Protein AF-A0A3M6JUS8-F1 (afdb_monomer_lite)

Structure (mmCIF, N/CA/C/O backbone):
data_AF-A0A3M6JUS8-F1
#
_entry.id   AF-A0A3M6JUS8-F1
#
loop_
_atom_site.group_PDB
_atom_site.id
_atom_site.type_symbol
_atom_site.label_atom_id
_atom_site.label_alt_id
_atom_site.label_comp_id
_atom_site.label_asym_id
_atom_site.label_entity_id
_atom_site.label_seq_id
_atom_site.pdbx_PDB_ins_code
_atom_site.Cartn_x
_atom_site.Cartn_y
_atom_site.Cartn_z
_atom_site.occupancy
_atom_site.B_iso_or_equiv
_atom_site.auth_seq_id
_atom_site.auth_comp_id
_atom_site.auth_asym_id
_atom_site.auth_atom_id
_atom_site.pdbx_PDB_model_num
ATOM 1 N N . ASP A 1 1 ? -16.866 0.959 0.974 1.00 76.06 1 ASP A N 1
ATOM 2 C CA . ASP A 1 1 ? -15.852 1.893 0.442 1.00 76.06 1 ASP A CA 1
ATOM 3 C C . ASP A 1 1 ? -14.559 1.161 0.132 1.00 76.06 1 ASP A C 1
ATOM 5 O O . ASP A 1 1 ? -14.054 0.447 0.988 1.00 76.06 1 ASP A O 1
ATOM 9 N N . MET A 1 2 ? -14.068 1.270 -1.104 1.00 81.38 2 MET A N 1
ATOM 10 C CA . MET A 1 2 ? -12.852 0.606 -1.595 1.00 81.38 2 MET A CA 1
ATOM 11 C C . MET A 1 2 ? -12.057 1.604 -2.440 1.00 81.38 2 MET A C 1
ATOM 13 O O . MET A 1 2 ? -12.649 2.363 -3.206 1.00 81.38 2 MET A O 1
ATOM 17 N N . ILE A 1 3 ? -10.731 1.608 -2.310 1.00 79.69 3 ILE A N 1
ATOM 18 C CA . ILE A 1 3 ? -9.853 2.503 -3.073 1.00 79.69 3 ILE A CA 1
ATOM 19 C C . ILE A 1 3 ? -9.437 1.793 -4.358 1.00 79.69 3 ILE A C 1
ATOM 21 O O . ILE A 1 3 ? -8.894 0.694 -4.299 1.00 79.69 3 ILE A O 1
ATOM 25 N N . VAL A 1 4 ? -9.657 2.420 -5.516 1.00 80.69 4 VAL A N 1
ATOM 26 C CA . VAL A 1 4 ? -9.206 1.894 -6.813 1.00 80.69 4 VAL A CA 1
ATOM 27 C C . VAL A 1 4 ? -8.111 2.797 -7.370 1.00 80.69 4 VAL A C 1
ATOM 29 O O . VAL A 1 4 ? -8.339 3.985 -7.587 1.00 80.69 4 VAL A O 1
ATOM 32 N N . MET A 1 5 ? -6.920 2.243 -7.605 1.00 78.56 5 MET A N 1
ATOM 33 C CA . MET A 1 5 ? -5.784 2.965 -8.189 1.00 78.56 5 MET A CA 1
ATOM 34 C C . MET A 1 5 ? -5.418 2.387 -9.558 1.00 78.56 5 MET A C 1
ATOM 36 O O . MET A 1 5 ? -5.197 1.186 -9.690 1.00 78.56 5 MET A O 1
ATOM 40 N N . GLY A 1 6 ? -5.335 3.246 -10.576 1.00 69.50 6 GLY A N 1
ATOM 41 C CA . GLY A 1 6 ? -4.918 2.869 -11.928 1.00 69.50 6 GLY A CA 1
ATOM 42 C C . GLY A 1 6 ? -3.410 3.005 -12.132 1.00 69.50 6 GLY A C 1
ATOM 43 O O . GLY A 1 6 ? -2.828 4.028 -11.780 1.00 69.50 6 GLY A O 1
ATOM 44 N N . SER A 1 7 ? -2.772 2.016 -12.760 1.00 65.38 7 SER A N 1
ATOM 45 C CA . SER A 1 7 ? -1.319 2.006 -13.008 1.00 65.38 7 SER A CA 1
ATOM 46 C C . SER A 1 7 ? -0.872 2.769 -14.268 1.00 65.38 7 SER A C 1
ATOM 48 O O . SER A 1 7 ? 0.198 2.498 -14.816 1.00 65.38 7 SER A O 1
ATOM 50 N N . ARG A 1 8 ? -1.666 3.730 -14.767 1.00 60.44 8 ARG A N 1
ATOM 51 C CA . ARG A 1 8 ? -1.391 4.434 -16.036 1.00 60.44 8 ARG A CA 1
ATOM 52 C C . ARG A 1 8 ? -0.226 5.427 -15.923 1.00 60.44 8 ARG A C 1
ATOM 54 O O . ARG A 1 8 ? -0.416 6.638 -15.910 1.00 60.44 8 ARG A O 1
ATOM 61 N N . GLY A 1 9 ? 0.994 4.901 -15.907 1.00 56.25 9 GLY A N 1
ATOM 62 C CA . GLY A 1 9 ? 2.242 5.627 -16.103 1.00 56.25 9 GLY A CA 1
ATOM 63 C C . GLY A 1 9 ? 2.866 5.225 -17.434 1.00 56.25 9 GLY A C 1
ATOM 64 O O . GLY A 1 9 ? 3.060 4.048 -17.716 1.00 56.25 9 GLY A O 1
ATOM 65 N N . ARG A 1 10 ? 3.214 6.206 -18.259 1.00 55.50 10 ARG A N 1
ATOM 66 C CA . ARG A 1 10 ? 3.787 6.108 -19.616 1.00 55.50 10 ARG A CA 1
ATOM 67 C C . ARG A 1 10 ? 5.170 5.406 -19.695 1.00 55.50 10 ARG A C 1
ATOM 69 O O . ARG A 1 10 ? 5.840 5.504 -20.718 1.00 55.50 10 ARG A O 1
ATOM 76 N N . SER A 1 11 ? 5.576 4.677 -18.648 1.00 55.94 11 SER A N 1
ATOM 77 C CA . SER A 1 11 ? 6.917 4.114 -18.426 1.00 55.94 11 SER A CA 1
ATOM 78 C C . SER A 1 11 ? 6.869 2.779 -17.650 1.00 55.94 11 SER A C 1
ATOM 80 O O . SER A 1 11 ? 7.496 2.625 -16.610 1.00 55.94 11 SER A O 1
ATOM 82 N N . VAL A 1 12 ? 6.125 1.785 -18.150 1.00 54.97 12 VAL A N 1
ATOM 83 C CA . VAL A 1 12 ? 5.950 0.430 -17.557 1.00 54.97 12 VAL A CA 1
ATOM 84 C C . VAL A 1 12 ? 7.181 -0.479 -17.770 1.00 54.97 12 VAL A C 1
ATOM 86 O O . VAL A 1 12 ? 7.060 -1.666 -18.051 1.00 54.97 12 VAL A O 1
ATOM 89 N N . ARG A 1 13 ? 8.407 0.049 -17.725 1.00 55.78 13 ARG A N 1
ATOM 90 C CA . ARG A 1 13 ? 9.608 -0.754 -18.018 1.00 55.78 13 ARG A CA 1
ATOM 91 C C . ARG A 1 13 ? 10.737 -0.474 -17.045 1.00 55.78 13 ARG A C 1
ATOM 93 O O . ARG A 1 13 ? 11.725 0.139 -17.430 1.00 55.78 13 ARG A O 1
ATOM 100 N N . LYS A 1 14 ? 10.596 -0.963 -15.813 1.00 48.88 14 LYS A N 1
ATOM 101 C CA . LYS A 1 14 ? 11.690 -1.706 -15.160 1.00 48.88 14 LYS A CA 1
ATOM 102 C C . LYS A 1 14 ? 11.307 -2.324 -13.830 1.00 48.88 14 LYS A C 1
ATOM 104 O O . LYS A 1 14 ? 11.879 -3.340 -13.474 1.00 48.88 14 LYS A O 1
ATOM 109 N N . GLU A 1 15 ? 10.346 -1.752 -13.125 1.00 50.41 15 GLU A N 1
ATOM 110 C CA . GLU A 1 15 ? 10.207 -2.064 -11.714 1.00 50.41 15 GLU A CA 1
ATOM 111 C C . GLU A 1 15 ? 8.743 -2.023 -11.306 1.00 50.41 15 GLU A C 1
ATOM 113 O O . GLU A 1 15 ? 8.109 -0.975 -11.242 1.00 50.41 15 GLU A O 1
ATOM 118 N N . LEU A 1 16 ? 8.223 -3.207 -11.008 1.00 55.41 16 LEU A N 1
ATOM 119 C CA . LEU A 1 16 ? 6.987 -3.458 -10.282 1.00 55.41 16 LEU A CA 1
ATOM 120 C C . LEU A 1 16 ? 7.114 -2.995 -8.811 1.00 55.41 16 LEU A C 1
ATOM 122 O O . LEU A 1 16 ? 6.629 -3.657 -7.900 1.00 55.41 16 LEU A O 1
ATOM 126 N N . PHE A 1 17 ? 7.814 -1.890 -8.558 1.00 55.66 17 PHE A N 1
ATOM 127 C CA . PHE A 1 17 ? 7.735 -1.196 -7.289 1.00 55.66 17 PHE A CA 1
ATOM 128 C C . PHE A 1 17 ? 6.391 -0.484 -7.312 1.00 55.66 17 PHE A C 1
ATOM 130 O O . PHE A 1 17 ? 6.182 0.440 -8.099 1.00 55.66 17 PHE A O 1
ATOM 137 N N . PHE A 1 18 ? 5.458 -0.947 -6.478 1.00 60.38 18 PHE A N 1
ATOM 138 C CA . PHE A 1 18 ? 4.335 -0.129 -6.038 1.00 60.38 18 PHE A CA 1
ATOM 139 C C . PHE A 1 18 ? 4.925 1.246 -5.730 1.00 60.38 18 PHE A C 1
ATOM 141 O O . PHE A 1 18 ? 5.743 1.356 -4.817 1.00 60.38 18 PHE A O 1
ATOM 148 N N . GLY A 1 19 ? 4.629 2.252 -6.562 1.00 65.88 19 GLY A N 1
ATOM 149 C CA . GLY A 1 19 ? 5.250 3.568 -6.426 1.00 65.88 19 GLY A CA 1
ATOM 150 C C . GLY A 1 19 ? 5.116 4.046 -4.982 1.00 65.88 19 G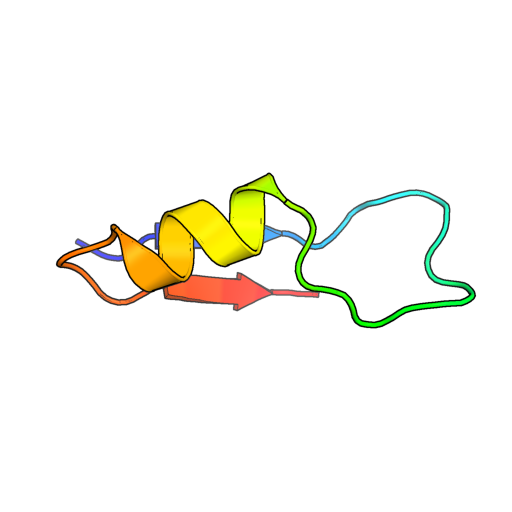LY A C 1
ATOM 151 O O . GLY A 1 19 ? 4.209 3.605 -4.276 1.00 65.88 19 GLY A O 1
ATOM 152 N N . SER A 1 20 ? 6.002 4.929 -4.525 1.00 67.81 20 SER A N 1
ATOM 153 C CA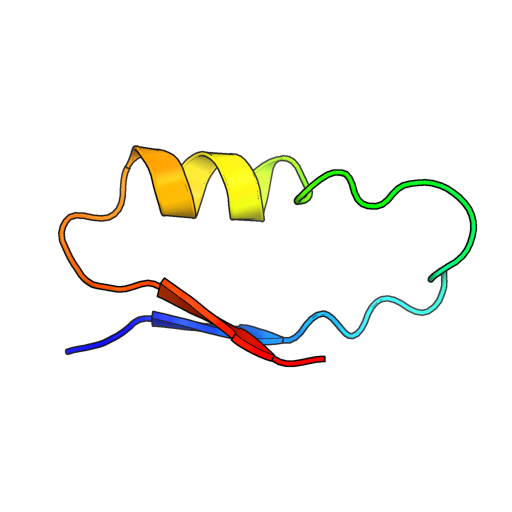 . SER A 1 20 ? 6.030 5.408 -3.131 1.00 67.81 20 SER A CA 1
ATOM 154 C C . SER A 1 20 ? 4.633 5.699 -2.552 1.00 67.81 20 SER A C 1
ATOM 156 O O . SER A 1 20 ? 4.334 5.318 -1.422 1.00 67.81 20 SER A O 1
ATOM 158 N N . VAL A 1 21 ? 3.746 6.272 -3.371 1.00 72.81 21 VAL A N 1
ATOM 159 C CA . VAL A 1 21 ? 2.333 6.526 -3.054 1.00 72.81 21 VAL A CA 1
ATOM 160 C C . VAL A 1 21 ? 1.497 5.247 -2.922 1.00 72.81 21 VAL A C 1
ATOM 162 O O . VAL A 1 21 ? 0.775 5.099 -1.943 1.00 72.81 21 VAL A O 1
ATOM 165 N N . SER A 1 22 ? 1.579 4.303 -3.863 1.00 74.38 22 SER A N 1
ATOM 166 C CA . SER A 1 22 ? 0.818 3.048 -3.792 1.00 74.38 22 SER A CA 1
ATOM 167 C C . SER A 1 22 ? 1.213 2.208 -2.580 1.00 74.38 22 SER A C 1
ATOM 169 O O . SER A 1 22 ? 0.334 1.660 -1.922 1.00 74.38 22 SER A O 1
ATOM 171 N N . ASN A 1 23 ? 2.506 2.150 -2.245 1.00 79.12 23 ASN A N 1
ATOM 172 C CA . ASN A 1 23 ? 2.969 1.434 -1.058 1.00 79.12 23 ASN A CA 1
ATOM 173 C C . ASN A 1 23 ? 2.462 2.107 0.227 1.00 79.12 23 ASN A C 1
ATOM 175 O O . ASN A 1 23 ? 1.920 1.445 1.108 1.00 79.12 23 A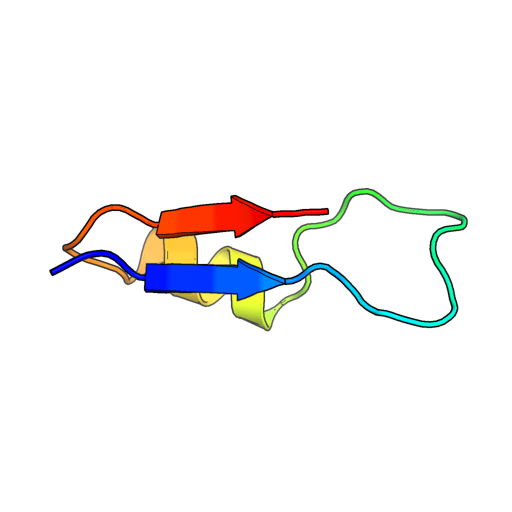SN A O 1
ATOM 179 N N . TYR A 1 24 ? 2.553 3.437 0.302 1.00 83.12 24 TYR A N 1
ATOM 180 C CA . TYR A 1 24 ? 2.016 4.202 1.426 1.00 83.12 24 TYR A CA 1
ATOM 181 C C . TYR A 1 24 ? 0.512 3.967 1.615 1.00 83.12 24 TYR A C 1
ATOM 183 O O . TYR A 1 24 ? 0.062 3.674 2.718 1.00 83.12 24 TYR A O 1
ATOM 191 N N . VAL A 1 25 ? -0.268 4.013 0.533 1.00 81.44 25 VAL A N 1
ATOM 192 C CA . VAL A 1 25 ? -1.720 3.805 0.589 1.00 81.44 25 VAL A CA 1
ATOM 193 C C . VAL A 1 25 ? -2.064 2.375 0.999 1.00 81.44 25 VAL A C 1
ATOM 195 O O . VAL A 1 25 ? -2.953 2.203 1.821 1.00 81.44 25 VAL A O 1
ATOM 198 N N . ILE A 1 26 ? -1.363 1.350 0.511 1.00 81.62 26 ILE A N 1
ATOM 199 C CA . ILE A 1 26 ? -1.607 -0.037 0.945 1.00 81.62 26 ILE A CA 1
ATOM 200 C C . ILE A 1 26 ? -1.320 -0.208 2.443 1.00 81.62 26 ILE A C 1
ATOM 202 O O . ILE A 1 26 ? -2.100 -0.847 3.141 1.00 81.62 26 ILE A O 1
ATOM 206 N N . HIS A 1 27 ? -0.232 0.379 2.946 1.00 83.31 27 HIS A N 1
ATOM 207 C CA . HIS A 1 27 ? 0.159 0.245 4.352 1.00 83.31 27 HIS A CA 1
ATOM 208 C C . HIS A 1 27 ? -0.675 1.097 5.318 1.00 83.31 27 HIS A C 1
ATOM 210 O O . HIS A 1 27 ? -0.841 0.722 6.477 1.00 83.31 27 HIS A O 1
ATOM 216 N N . THR A 1 28 ? -1.191 2.240 4.872 1.00 87.31 28 THR A N 1
ATOM 217 C CA . THR A 1 28 ? -1.991 3.154 5.702 1.00 87.31 28 THR A CA 1
ATOM 218 C C . THR A 1 28 ? -3.499 2.946 5.536 1.00 87.31 28 THR A C 1
ATOM 220 O O . THR A 1 28 ? -4.267 3.335 6.421 1.00 87.31 28 THR A O 1
ATOM 223 N N . SER A 1 29 ? -3.960 2.344 4.437 1.00 85.38 29 SER A N 1
ATOM 224 C CA . SER A 1 29 ? -5.392 2.197 4.182 1.00 85.38 29 SER A CA 1
ATOM 225 C C . SER A 1 29 ? -6.028 1.170 5.112 1.00 85.38 29 SER A C 1
ATOM 227 O O . SER A 1 29 ? -5.607 0.022 5.206 1.00 85.38 29 SER A O 1
ATOM 229 N N . LY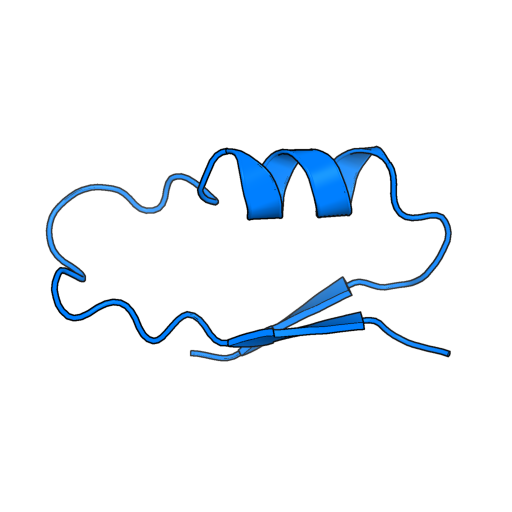S A 1 30 ? -7.117 1.591 5.759 1.00 86.69 30 LYS A N 1
ATOM 230 C CA . LYS A 1 30 ? -7.986 0.735 6.580 1.00 86.69 30 LYS A CA 1
ATOM 231 C C . LYS A 1 30 ? -9.052 0.006 5.757 1.00 86.69 30 LYS A C 1
ATOM 233 O O . LYS A 1 30 ? -9.762 -0.839 6.292 1.00 86.69 30 LYS A O 1
ATOM 238 N N . ILE A 1 31 ? -9.189 0.365 4.479 1.00 88.19 31 ILE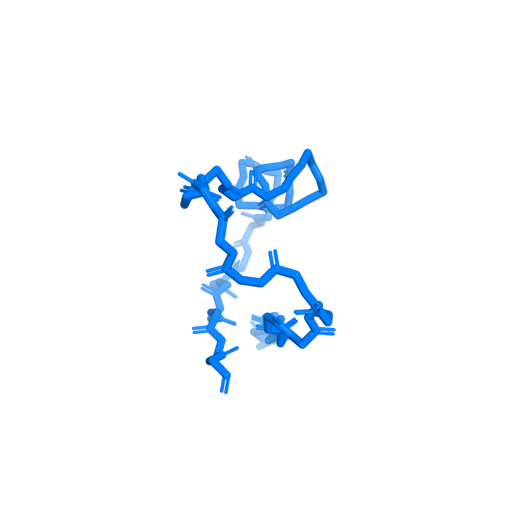 A N 1
ATOM 239 C CA . ILE A 1 31 ? -10.153 -0.211 3.539 1.00 88.19 31 ILE A CA 1
ATOM 240 C C . ILE A 1 31 ? -9.427 -0.893 2.374 1.00 88.19 31 ILE A C 1
ATOM 242 O O . ILE A 1 31 ? -8.293 -0.515 2.061 1.00 88.19 31 ILE A O 1
ATOM 246 N N . PRO A 1 32 ? -10.052 -1.883 1.715 1.00 85.56 32 PRO A N 1
ATOM 247 C CA . PRO A 1 32 ? -9.411 -2.621 0.636 1.00 85.56 32 PRO A CA 1
ATOM 248 C C . PRO A 1 32 ? -8.953 -1.690 -0.492 1.00 85.56 32 PRO A C 1
ATOM 250 O O . PRO A 1 32 ? -9.633 -0.718 -0.835 1.00 85.56 32 PRO A O 1
ATOM 253 N N . VAL A 1 33 ? -7.790 -1.997 -1.065 1.00 82.69 33 VAL A N 1
ATOM 254 C CA . VAL A 1 33 ? -7.189 -1.243 -2.169 1.00 82.69 33 VAL A CA 1
ATOM 255 C C . VAL A 1 33 ? -7.053 -2.174 -3.369 1.00 82.69 33 VAL A C 1
ATOM 257 O O . VAL A 1 33 ? -6.354 -3.182 -3.300 1.00 82.69 33 VAL A O 1
ATOM 260 N N . LEU A 1 34 ? -7.712 -1.836 -4.474 1.00 82.00 34 LEU A N 1
ATOM 261 C CA . LEU A 1 34 ? -7.650 -2.563 -5.737 1.00 82.00 34 LEU A CA 1
ATOM 262 C C . LEU A 1 34 ? -6.783 -1.788 -6.730 1.00 82.00 34 LEU A C 1
ATOM 264 O O . LEU A 1 34 ? -7.088 -0.647 -7.079 1.00 82.00 34 LEU A O 1
ATOM 268 N N . ILE A 1 35 ? -5.714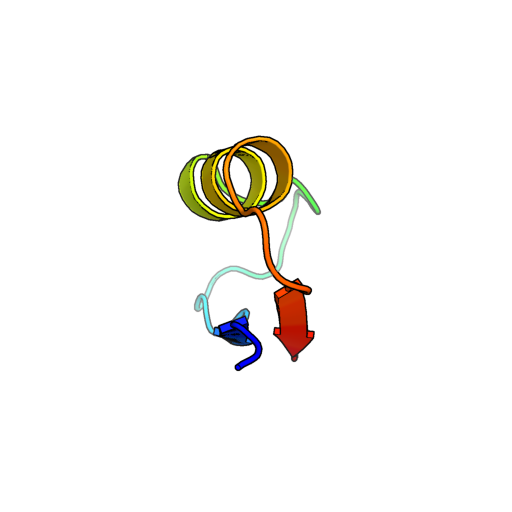 -2.417 -7.216 1.00 76.25 35 ILE A N 1
ATOM 269 C CA . ILE A 1 35 ? -4.870 -1.837 -8.262 1.00 76.25 35 ILE A CA 1
ATOM 270 C C . ILE A 1 35 ? -5.267 -2.426 -9.609 1.00 76.25 35 ILE A C 1
ATOM 272 O O . ILE A 1 35 ? -5.212 -3.639 -9.807 1.00 76.25 35 ILE A O 1
ATOM 276 N N . VAL A 1 36 ? -5.661 -1.554 -10.533 1.00 73.88 36 VAL A N 1
ATOM 277 C CA . VAL A 1 36 ? -6.065 -1.917 -11.893 1.00 73.88 36 VAL A CA 1
ATOM 278 C C . VAL A 1 36 ? -5.008 -1.461 -12.895 1.00 73.88 36 VAL A C 1
ATOM 280 O O . VAL A 1 36 ? -4.465 -0.357 -12.790 1.00 73.88 36 VAL A O 1
ATOM 283 N N . LYS A 1 37 ? -4.686 -2.343 -13.848 1.00 65.50 37 LYS A N 1
ATOM 284 C CA . LYS A 1 37 ? -3.692 -2.069 -14.886 1.00 65.50 37 LYS A CA 1
ATOM 285 C C . LYS A 1 37 ? -4.211 -1.061 -15.906 1.00 65.50 37 LYS A C 1
ATOM 287 O O . LYS A 1 37 ? -5.280 -1.321 -16.495 1.00 65.50 37 LYS A O 1
#

Sequence (37 aa):
DMIVMGSRGRSVRKELFFGSVSNYVIHTSKIPVLIVK

Radius of gyration: 10.52 Å; chains: 1; bounding box: 28×10×26 Å

Foldseek 3Di:
DEAEAEPPDPDPPDDPPCPPVSVCCVVPPPHHYHYDD

Secondary structure (DSSP, 8-state):
--EEEE---S--SS-----HHHHHHHHH-SS-EEEE-

pLDDT: mean 71.45, std 12.04, range [48.88, 88.19]